Protein AF-X0YZD6-F1 (afdb_monomer)

Radius of gyration: 15.89 Å; Cα contacts (8 Å, |Δi|>4): 135; chains: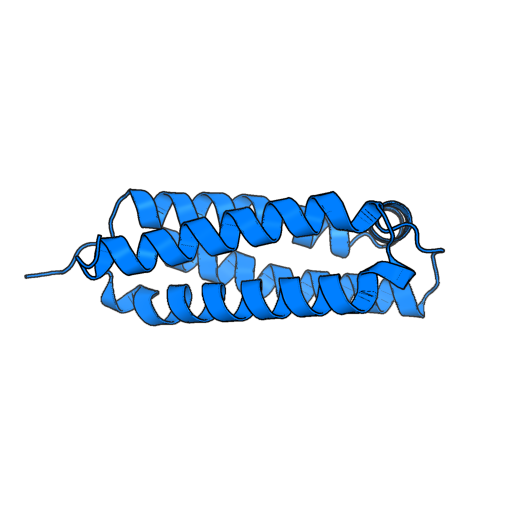 1; bounding box: 36×24×49 Å

Secondary structure (DSSP, 8-state):
---BPPHHHHHHHHHHHHHHHHHHHHHT-HHHHHHHTTPPP-HHHHHHHHHHHHHHHHHHHHHHHHHH--BHHHHHHHHHHHHHHHHHHHHHHHHTHHHHGGGGHHHHHHHHHHHHHHHHHHHHHTT--

Organism: NCBI:txid412755

Nearest PDB structures (foldseek):
  6jx6-assembly1_A  TM=3.959E-01  e=3.954E+00  Homo sapiens

Structure (mmCIF, N/CA/C/O backbone):
data_AF-X0YZD6-F1
#
_entry.id   AF-X0YZD6-F1
#
loop_
_atom_site.group_PDB
_atom_site.id
_atom_site.type_symbol
_atom_site.label_atom_id
_atom_site.label_alt_id
_atom_site.label_comp_id
_atom_site.label_asym_id
_atom_site.label_entity_id
_atom_site.label_seq_id
_atom_site.pdbx_PDB_ins_code
_atom_site.Cartn_x
_atom_site.Cartn_y
_atom_site.Cartn_z
_atom_site.occupancy
_atom_site.B_iso_or_equiv
_atom_site.auth_seq_id
_atom_site.auth_comp_id
_atom_site.auth_asym_id
_atom_site.auth_atom_id
_atom_site.pdbx_PDB_model_num
ATOM 1 N N . MET A 1 1 ? -20.832 -0.241 23.131 1.00 54.19 1 MET A N 1
ATOM 2 C CA . MET A 1 1 ? -19.728 0.739 23.072 1.00 54.19 1 MET A CA 1
ATOM 3 C C . MET A 1 1 ? -19.443 1.021 21.612 1.00 54.19 1 MET A C 1
ATOM 5 O O . MET A 1 1 ? -19.599 0.106 20.813 1.00 54.19 1 MET A O 1
ATOM 9 N N . VAL A 1 2 ? -19.114 2.262 21.259 1.00 61.69 2 VAL A N 1
ATOM 10 C CA . VAL A 1 2 ? -18.581 2.566 19.926 1.00 61.69 2 VAL A CA 1
ATOM 11 C C . VAL A 1 2 ? -17.152 2.036 19.911 1.00 61.69 2 VAL A C 1
ATOM 13 O O . VAL A 1 2 ? -16.356 2.439 20.753 1.00 61.69 2 VAL A O 1
ATOM 16 N N . ASP A 1 3 ? -16.865 1.085 19.028 1.00 86.56 3 ASP A N 1
ATOM 17 C CA . ASP A 1 3 ? -15.510 0.573 18.831 1.00 86.56 3 ASP A CA 1
ATOM 18 C C . ASP A 1 3 ? -14.740 1.590 17.983 1.00 86.56 3 ASP A C 1
ATOM 20 O O . ASP A 1 3 ? -14.828 1.610 16.750 1.00 86.56 3 ASP A O 1
ATOM 24 N N . GLU A 1 4 ? -14.111 2.546 18.665 1.00 93.56 4 GLU A N 1
ATOM 25 C CA . GLU A 1 4 ? -13.318 3.587 18.025 1.00 93.56 4 GLU A CA 1
ATOM 26 C C . GLU A 1 4 ? -12.088 2.981 17.351 1.00 93.56 4 GLU A C 1
ATOM 28 O O . GLU A 1 4 ? -11.376 2.137 17.898 1.00 93.56 4 GLU A O 1
ATOM 33 N N . ILE A 1 5 ? -11.792 3.467 16.151 1.00 95.69 5 ILE A N 1
ATOM 34 C CA . ILE A 1 5 ? -10.590 3.049 15.436 1.00 95.69 5 ILE A CA 1
ATOM 35 C C . ILE A 1 5 ? -9.324 3.446 16.217 1.00 95.69 5 ILE A C 1
ATOM 37 O O . ILE A 1 5 ? -9.141 4.601 16.624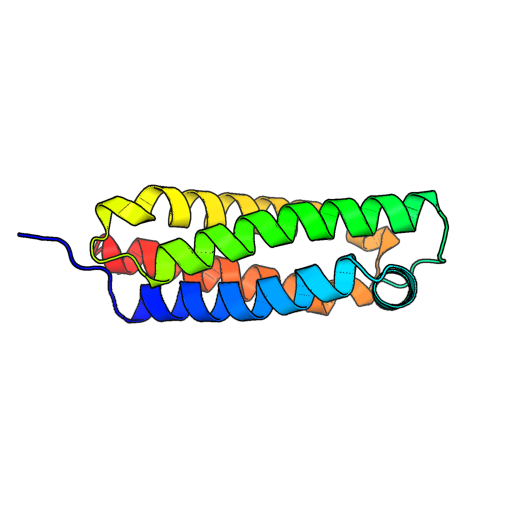 1.00 95.69 5 ILE A O 1
ATOM 41 N N . LEU A 1 6 ? -8.399 2.501 16.382 1.00 96.31 6 LEU A N 1
ATOM 42 C CA . LEU A 1 6 ? -7.135 2.752 17.063 1.00 96.31 6 LEU A CA 1
ATOM 43 C C . LEU A 1 6 ? -6.280 3.780 16.305 1.00 96.31 6 LEU A C 1
ATOM 45 O O . LEU A 1 6 ? -6.181 3.771 15.074 1.00 96.31 6 LEU A O 1
ATOM 49 N N . LYS A 1 7 ? -5.548 4.617 17.055 1.00 96.62 7 LYS A N 1
ATOM 50 C CA . LYS A 1 7 ? -4.570 5.569 16.486 1.00 96.62 7 LYS A CA 1
ATOM 51 C C . LYS A 1 7 ? -3.543 4.875 15.592 1.00 96.62 7 LYS A C 1
ATOM 53 O O . LYS A 1 7 ? -3.163 5.424 14.566 1.00 96.62 7 LYS A O 1
ATOM 58 N N . PHE A 1 8 ? -3.117 3.670 15.974 1.00 96.31 8 PHE A N 1
ATOM 59 C CA . PHE A 1 8 ? -2.210 2.852 15.171 1.00 96.31 8 PHE A CA 1
ATOM 60 C C . PHE A 1 8 ? -2.786 2.592 13.773 1.00 96.31 8 PHE A C 1
ATOM 62 O O . PHE A 1 8 ? -2.129 2.889 12.784 1.00 96.31 8 PHE A O 1
ATOM 69 N N . THR A 1 9 ? -4.041 2.144 13.688 1.00 96.88 9 THR A N 1
ATOM 70 C CA . THR A 1 9 ? -4.743 1.902 12.420 1.00 96.88 9 THR A CA 1
ATOM 71 C C . THR A 1 9 ? -4.904 3.179 11.600 1.00 96.88 9 THR A C 1
ATOM 73 O O . THR A 1 9 ? -4.674 3.158 10.391 1.00 96.88 9 THR A O 1
ATOM 76 N N . LYS A 1 10 ? -5.189 4.321 12.241 1.00 97.69 10 LYS A N 1
ATOM 77 C CA . LYS A 1 10 ? -5.182 5.619 11.544 1.00 97.69 10 LYS A CA 1
ATOM 78 C C . LYS A 1 10 ? -3.819 5.932 10.928 1.00 97.69 10 LYS A C 1
ATOM 80 O O . LYS A 1 10 ? -3.752 6.324 9.768 1.00 97.69 10 LYS A O 1
ATOM 85 N N . TYR A 1 11 ? -2.729 5.743 11.668 1.00 98.06 11 TYR A N 1
ATOM 86 C CA . TYR A 1 11 ? -1.392 5.985 11.127 1.00 98.06 11 TYR A CA 1
ATOM 87 C C . TYR A 1 11 ? -1.018 5.004 10.014 1.00 98.06 11 TYR A C 1
ATOM 89 O O . TYR A 1 11 ? -0.402 5.434 9.043 1.00 98.06 11 TYR A O 1
ATOM 97 N N . THR A 1 12 ? -1.442 3.739 10.092 1.00 97.88 12 THR A N 1
ATOM 98 C CA . THR A 1 12 ? -1.288 2.776 8.989 1.00 97.88 12 THR A CA 1
ATOM 99 C C . THR A 1 12 ? -1.948 3.296 7.711 1.00 97.88 12 THR A C 1
ATOM 101 O O . THR A 1 12 ? -1.292 3.369 6.672 1.00 97.88 12 THR A O 1
ATOM 104 N N . PHE A 1 13 ? -3.205 3.745 7.793 1.00 98.19 13 PHE A N 1
ATOM 105 C CA . PHE A 1 13 ? -3.903 4.346 6.655 1.00 98.19 13 PHE A CA 1
ATOM 106 C C . PHE A 1 13 ? -3.213 5.611 6.135 1.00 98.19 13 PHE A C 1
ATOM 108 O O . PHE A 1 13 ? -3.094 5.784 4.926 1.00 98.19 13 PHE A O 1
ATOM 115 N N . LEU A 1 14 ? -2.714 6.478 7.021 1.00 98.38 14 LEU A N 1
ATOM 116 C CA . LEU A 1 14 ? -2.004 7.695 6.620 1.00 98.38 14 LEU A CA 1
ATOM 117 C C . LEU A 1 14 ? -0.696 7.387 5.877 1.00 98.38 14 LEU A C 1
ATOM 119 O O . LEU A 1 14 ? -0.420 7.991 4.842 1.00 98.38 14 LEU A O 1
ATOM 123 N N . ILE A 1 15 ? 0.101 6.443 6.385 1.00 97.94 15 ILE A N 1
ATOM 124 C CA . ILE A 1 15 ? 1.336 5.994 5.728 1.00 97.94 15 ILE A CA 1
ATOM 125 C C . ILE A 1 15 ? 1.004 5.416 4.353 1.00 97.94 15 ILE A C 1
ATOM 127 O O . ILE A 1 15 ? 1.636 5.787 3.363 1.00 97.94 15 ILE A O 1
ATOM 131 N N . HIS A 1 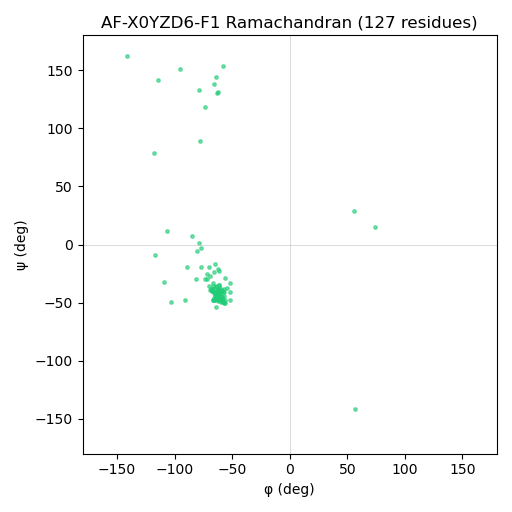16 ? -0.008 4.548 4.282 1.00 97.50 16 HIS A N 1
ATOM 132 C CA . HIS A 1 16 ? -0.422 3.942 3.025 1.00 97.50 16 HIS A CA 1
ATOM 133 C C . HIS A 1 16 ? -0.930 4.982 2.023 1.00 97.50 16 HIS A C 1
ATOM 135 O O . HIS A 1 16 ? -0.543 4.941 0.861 1.00 97.50 16 HIS A O 1
ATOM 141 N N . PHE A 1 17 ? -1.704 5.971 2.474 1.00 98.00 17 PHE A N 1
ATOM 142 C CA . PHE A 1 17 ? -2.158 7.088 1.649 1.00 98.00 17 PHE A CA 1
ATOM 143 C C . PHE A 1 17 ? -0.988 7.884 1.055 1.00 98.00 17 PHE A C 1
ATOM 145 O O . PHE A 1 17 ? -0.958 8.131 -0.149 1.00 98.00 17 PHE A O 1
ATOM 152 N N . ILE A 1 18 ? -0.001 8.261 1.874 1.00 98.00 18 ILE A N 1
ATOM 153 C CA . ILE A 1 18 ? 1.160 9.035 1.409 1.00 98.00 18 ILE A CA 1
ATOM 154 C C . ILE A 1 18 ? 1.970 8.230 0.386 1.00 98.00 18 ILE A C 1
ATOM 156 O O . ILE A 1 18 ? 2.319 8.754 -0.672 1.00 98.00 18 ILE A O 1
ATOM 160 N N . LEU A 1 19 ? 2.245 6.954 0.670 1.00 96.12 19 LEU A N 1
ATOM 161 C CA . LEU A 1 19 ? 2.964 6.083 -0.263 1.00 96.12 19 LEU A CA 1
ATOM 162 C C . LEU A 1 19 ? 2.164 5.852 -1.549 1.00 96.12 19 LEU A C 1
ATOM 164 O O . LEU A 1 19 ? 2.722 5.931 -2.640 1.00 96.12 19 LEU A O 1
ATOM 168 N N . GLY A 1 20 ? 0.858 5.626 -1.429 1.00 95.44 20 GLY A N 1
ATOM 169 C CA . GLY A 1 20 ? -0.052 5.445 -2.553 1.00 95.44 20 GLY A CA 1
ATOM 170 C C . GLY A 1 20 ? -0.086 6.661 -3.478 1.00 95.44 20 GLY A C 1
ATOM 171 O O . GLY A 1 20 ? -0.012 6.494 -4.695 1.00 95.44 20 GLY A O 1
ATOM 172 N N . LEU A 1 21 ? -0.086 7.883 -2.931 1.00 97.00 21 LEU A N 1
ATOM 173 C CA . LEU A 1 21 ? 0.036 9.109 -3.729 1.00 97.00 21 LEU A CA 1
ATOM 174 C C . LEU A 1 21 ? 1.353 9.150 -4.511 1.00 97.00 21 LEU A C 1
ATOM 176 O O . LEU A 1 21 ? 1.340 9.437 -5.709 1.00 97.00 21 LEU A O 1
ATOM 180 N N . ILE A 1 22 ? 2.475 8.835 -3.856 1.00 95.38 22 ILE A N 1
ATOM 181 C CA . ILE A 1 22 ? 3.795 8.809 -4.503 1.00 95.38 22 ILE A CA 1
ATOM 182 C C . ILE A 1 22 ? 3.798 7.797 -5.655 1.00 95.38 22 ILE A C 1
ATOM 184 O O . ILE A 1 22 ? 4.185 8.146 -6.771 1.00 95.38 22 ILE A O 1
ATOM 188 N N . PHE A 1 23 ? 3.325 6.571 -5.420 1.00 93.38 23 PHE A N 1
ATOM 189 C CA . PHE A 1 23 ? 3.272 5.535 -6.453 1.00 93.38 23 PHE A CA 1
ATOM 190 C C . PHE A 1 23 ? 2.294 5.869 -7.577 1.00 93.38 23 PHE A C 1
ATOM 192 O O . PHE A 1 23 ? 2.623 5.654 -8.738 1.00 93.38 23 PHE A O 1
ATOM 199 N N . THR A 1 24 ? 1.128 6.434 -7.265 1.00 95.25 24 THR A N 1
ATOM 200 C CA . THR A 1 24 ? 0.150 6.873 -8.272 1.00 95.25 24 THR A CA 1
ATOM 201 C C . THR A 1 24 ? 0.785 7.865 -9.242 1.00 95.25 24 THR A C 1
ATOM 203 O O . THR A 1 24 ? 0.728 7.664 -10.454 1.00 95.25 24 THR A O 1
ATOM 206 N N . ILE A 1 25 ? 1.447 8.900 -8.713 1.00 95.69 25 ILE A N 1
ATOM 207 C CA . ILE A 1 25 ? 2.134 9.910 -9.527 1.00 95.69 25 ILE A CA 1
ATOM 208 C C . ILE A 1 25 ? 3.258 9.262 -10.340 1.00 95.69 25 ILE A C 1
ATOM 210 O O . ILE A 1 25 ? 3.374 9.518 -11.536 1.00 95.69 25 ILE A O 1
ATOM 214 N N . LEU A 1 26 ? 4.061 8.400 -9.713 1.00 94.12 26 LEU A N 1
ATOM 215 C CA . LEU A 1 26 ? 5.178 7.727 -10.370 1.00 94.12 26 LEU A CA 1
ATOM 216 C C . LEU A 1 26 ? 4.714 6.862 -11.555 1.00 94.12 26 LEU A C 1
ATOM 218 O O . LEU A 1 26 ? 5.280 6.947 -12.644 1.00 94.12 26 LEU A O 1
ATOM 222 N N . TYR A 1 27 ? 3.665 6.061 -11.367 1.00 94.31 27 TYR A N 1
ATOM 223 C CA . TYR A 1 27 ? 3.130 5.163 -12.393 1.00 94.31 27 TYR A CA 1
ATOM 224 C C . TYR A 1 27 ? 2.399 5.889 -13.529 1.00 94.31 27 TYR A C 1
ATOM 226 O O . TYR A 1 27 ? 2.358 5.377 -14.651 1.00 94.31 27 TYR A O 1
ATOM 234 N N . TRP A 1 28 ? 1.870 7.089 -13.274 1.00 95.38 28 TRP A N 1
ATOM 235 C CA . TRP A 1 28 ? 1.328 7.975 -14.310 1.00 95.38 28 TRP A CA 1
ATOM 236 C C . TRP A 1 28 ? 2.389 8.723 -15.118 1.00 95.38 28 TRP A C 1
ATOM 238 O O . TRP A 1 28 ? 2.033 9.390 -16.087 1.00 95.38 28 TRP A O 1
ATOM 248 N N . ILE A 1 29 ? 3.674 8.562 -14.786 1.00 95.50 29 ILE A N 1
ATOM 249 C CA . ILE A 1 29 ? 4.799 9.040 -15.596 1.00 95.50 29 ILE A CA 1
ATOM 250 C C . ILE A 1 29 ? 5.640 7.824 -16.034 1.00 95.50 29 ILE A C 1
ATOM 252 O O . ILE A 1 29 ? 6.670 7.518 -15.416 1.00 95.50 29 ILE A O 1
ATOM 256 N N . PRO A 1 30 ? 5.198 7.068 -17.061 1.00 93.75 30 PRO A N 1
ATOM 257 C CA . PRO A 1 30 ? 5.892 5.882 -17.566 1.00 93.75 30 PRO A CA 1
ATOM 258 C C . PRO A 1 30 ? 7.367 6.086 -17.908 1.00 93.75 30 PRO A C 1
ATOM 260 O O . PRO A 1 30 ? 8.179 5.184 -17.719 1.00 93.75 30 PRO A O 1
ATOM 263 N N . GLU A 1 31 ? 7.731 7.274 -18.381 1.00 92.12 31 GLU A N 1
ATOM 264 C CA . GLU A 1 31 ? 9.100 7.638 -18.749 1.00 92.12 31 GLU A CA 1
ATOM 265 C C . GLU A 1 31 ? 10.055 7.592 -17.548 1.00 92.12 31 GLU A C 1
ATOM 267 O O . GLU A 1 31 ? 11.263 7.462 -17.727 1.00 92.12 31 GLU A O 1
ATO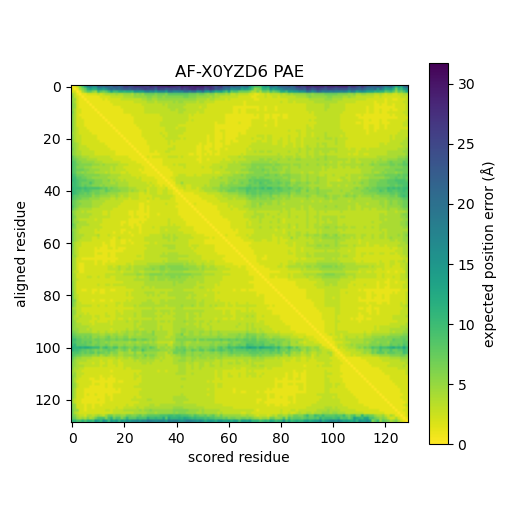M 272 N N . ILE A 1 32 ? 9.518 7.679 -16.327 1.00 91.38 32 ILE A N 1
ATOM 273 C CA . ILE A 1 32 ? 10.271 7.590 -15.073 1.00 91.38 32 ILE A CA 1
ATOM 274 C C . ILE A 1 32 ? 10.087 6.210 -14.431 1.00 91.38 32 ILE A C 1
ATOM 276 O O . ILE A 1 32 ? 11.067 5.568 -14.055 1.00 91.38 32 ILE A O 1
ATOM 280 N N . SER A 1 33 ? 8.846 5.734 -14.304 1.00 90.69 33 SER A N 1
ATOM 281 C CA . SER A 1 33 ? 8.542 4.476 -13.605 1.00 90.69 33 SER A CA 1
ATOM 282 C C . SER A 1 33 ? 9.071 3.235 -14.321 1.00 90.69 33 SER A C 1
ATOM 284 O O . SER A 1 33 ? 9.597 2.335 -13.665 1.00 90.69 33 SER A O 1
ATOM 286 N N . VAL A 1 34 ? 8.979 3.175 -15.651 1.00 90.69 34 VAL A N 1
ATOM 287 C CA . VAL A 1 34 ? 9.382 1.990 -16.425 1.00 90.69 34 VAL A CA 1
ATOM 288 C C . VAL A 1 34 ? 10.898 1.738 -16.333 1.00 90.69 34 VAL A C 1
ATOM 290 O O . VAL A 1 34 ? 11.276 0.608 -16.007 1.00 90.69 34 VAL A O 1
ATOM 293 N N . PRO A 1 35 ? 11.780 2.750 -16.492 1.00 89.31 35 PRO A N 1
ATOM 294 C CA . PRO A 1 35 ? 13.213 2.574 -16.254 1.00 89.31 35 PRO A CA 1
ATOM 295 C C . PRO A 1 35 ? 13.566 2.189 -14.815 1.00 89.31 35 PRO A C 1
ATOM 297 O O . PRO A 1 35 ? 14.484 1.397 -14.613 1.00 89.31 35 PRO A O 1
ATOM 300 N N . ILE A 1 36 ? 12.836 2.700 -13.814 1.00 87.19 36 ILE A N 1
ATOM 301 C CA . ILE A 1 36 ? 13.052 2.321 -12.405 1.00 87.19 36 ILE A CA 1
ATOM 302 C C . ILE A 1 36 ? 12.801 0.825 -12.196 1.00 87.19 36 ILE A C 1
ATOM 304 O O . ILE A 1 36 ? 13.508 0.196 -11.417 1.00 87.19 36 ILE A O 1
ATOM 308 N N . LEU A 1 37 ? 11.843 0.242 -12.920 1.00 85.00 37 LEU A N 1
ATOM 309 C CA . LEU A 1 37 ? 11.568 -1.198 -12.898 1.00 85.00 37 LEU A CA 1
ATOM 310 C C . LEU A 1 37 ? 12.558 -2.023 -13.742 1.00 85.00 37 LEU A C 1
ATOM 312 O O . LEU A 1 37 ? 12.424 -3.243 -13.822 1.00 85.00 37 LEU A O 1
ATOM 316 N N . GLY A 1 38 ? 13.556 -1.387 -14.363 1.00 86.25 38 GLY A N 1
ATOM 317 C CA . GLY A 1 38 ? 14.542 -2.040 -15.228 1.00 86.25 38 GLY A CA 1
ATOM 318 C C . GLY A 1 38 ? 14.003 -2.455 -16.592 1.00 86.25 38 GLY A C 1
ATOM 319 O O . GLY A 1 38 ? 14.628 -3.265 -17.274 1.00 86.25 38 GLY A O 1
ATOM 320 N N . LEU A 1 39 ? 12.844 -1.929 -16.985 1.00 87.62 39 LEU A N 1
ATOM 321 C CA . LEU A 1 39 ? 12.226 -2.225 -18.267 1.00 87.62 39 LEU A CA 1
ATOM 322 C C . LEU A 1 39 ? 12.588 -1.167 -19.309 1.00 87.62 39 LEU A C 1
ATOM 324 O O . LEU A 1 39 ? 12.801 0.006 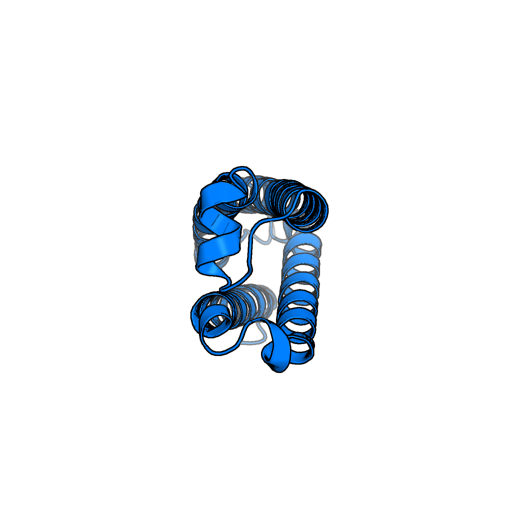-19.005 1.00 87.62 39 LEU A O 1
ATOM 328 N N . SER A 1 40 ? 12.615 -1.590 -20.572 1.00 89.19 40 SER A N 1
ATOM 329 C CA . SER A 1 40 ? 12.682 -0.660 -21.699 1.00 89.19 40 SER A CA 1
ATOM 330 C C . SER A 1 40 ? 11.300 -0.074 -21.961 1.00 89.19 40 SER A C 1
ATOM 332 O O . SER A 1 40 ? 10.309 -0.805 -22.027 1.00 89.19 40 SER A O 1
ATOM 334 N N . TYR A 1 41 ? 11.237 1.246 -22.123 1.00 90.12 41 TYR A N 1
ATOM 335 C CA . TYR A 1 41 ? 9.989 1.922 -22.444 1.00 90.12 41 TYR A CA 1
ATOM 336 C C . TYR A 1 41 ? 9.452 1.471 -23.809 1.00 90.12 41 TYR A C 1
ATOM 338 O O . TYR A 1 41 ? 10.160 1.478 -24.815 1.00 90.12 41 TYR A O 1
ATOM 346 N N . SER A 1 42 ? 8.174 1.107 -23.818 1.00 93.00 42 SER A N 1
ATOM 347 C CA . SER A 1 42 ? 7.337 0.894 -24.998 1.00 93.00 42 SER A CA 1
ATOM 348 C C . SER A 1 42 ? 5.939 1.426 -24.691 1.00 93.00 42 SER A C 1
ATOM 350 O O . SER A 1 42 ? 5.587 1.615 -23.522 1.00 93.00 42 SER A O 1
ATOM 352 N N . ILE A 1 43 ? 5.135 1.664 -25.726 1.00 92.50 43 ILE A N 1
ATOM 353 C CA . ILE A 1 43 ? 3.775 2.198 -25.570 1.00 92.50 43 ILE A CA 1
ATOM 354 C C . ILE A 1 43 ? 2.915 1.232 -24.743 1.00 92.50 43 ILE A C 1
ATOM 356 O O . ILE A 1 43 ? 2.144 1.656 -23.880 1.00 92.50 43 ILE A O 1
ATOM 360 N N . GLU A 1 44 ? 3.083 -0.070 -24.953 1.00 93.75 44 GLU A N 1
ATOM 361 C CA . GLU A 1 44 ? 2.349 -1.126 -24.261 1.00 93.75 44 GLU A CA 1
ATOM 362 C C . GLU A 1 44 ? 2.701 -1.163 -22.769 1.00 93.75 44 GLU A C 1
ATOM 364 O O . GLU A 1 44 ? 1.811 -1.159 -21.915 1.00 93.75 44 GLU A O 1
ATOM 369 N N . VAL A 1 45 ? 3.997 -1.133 -22.440 1.00 91.44 45 VAL A N 1
ATOM 370 C CA . VAL A 1 45 ? 4.470 -1.126 -21.045 1.00 91.44 45 VAL A CA 1
ATOM 371 C C . VAL A 1 45 ? 4.090 0.181 -20.347 1.00 91.44 45 VAL A C 1
ATOM 373 O O . VAL A 1 45 ? 3.685 0.161 -19.184 1.00 91.44 45 VAL A O 1
ATOM 376 N N . GLY A 1 46 ? 4.155 1.313 -21.052 1.00 94.31 46 GLY A N 1
ATOM 377 C CA . GLY A 1 46 ? 3.728 2.598 -20.507 1.00 94.31 46 GLY A CA 1
ATOM 378 C C . GLY A 1 46 ? 2.229 2.644 -20.216 1.00 94.31 46 GLY A C 1
ATOM 379 O O . GLY A 1 46 ? 1.826 3.088 -19.141 1.00 94.31 46 GLY A O 1
ATOM 380 N N . THR A 1 47 ? 1.409 2.087 -21.109 1.00 95.19 47 THR A N 1
ATOM 381 C CA . THR A 1 47 ? -0.037 1.941 -20.882 1.00 95.19 47 THR A CA 1
ATOM 382 C C . THR A 1 47 ? -0.310 1.084 -19.647 1.00 95.19 47 THR A C 1
ATOM 384 O O . THR A 1 47 ? -1.115 1.468 -18.797 1.00 95.19 47 THR A O 1
ATOM 387 N N . LEU A 1 48 ? 0.397 -0.042 -19.494 1.00 91.88 48 LEU A N 1
ATOM 388 C CA . LEU A 1 48 ? 0.262 -0.900 -18.316 1.00 91.88 48 LEU A CA 1
ATOM 389 C C . LEU A 1 48 ? 0.656 -0.168 -17.025 1.00 91.88 48 LEU A C 1
ATOM 391 O O . LEU A 1 48 ? -0.066 -0.263 -16.033 1.00 91.88 48 LEU A O 1
ATOM 395 N N . SER A 1 49 ? 1.748 0.602 -17.046 1.00 93.00 49 SER A N 1
ATOM 396 C CA . SER A 1 49 ? 2.157 1.439 -15.911 1.00 93.00 49 SER A CA 1
ATOM 397 C C . SER A 1 49 ? 1.041 2.401 -15.500 1.00 93.00 49 SER A C 1
ATOM 399 O O . SER A 1 49 ? 0.663 2.445 -14.332 1.00 93.00 49 SER A O 1
ATOM 401 N N . MET A 1 50 ? 0.429 3.107 -16.454 1.00 95.44 50 MET A N 1
ATOM 402 C CA . MET A 1 50 ? -0.656 4.044 -16.147 1.00 95.44 50 MET A CA 1
ATOM 403 C C . MET A 1 50 ? -1.896 3.353 -15.559 1.00 95.44 50 MET A C 1
ATOM 405 O O . MET A 1 50 ? -2.536 3.911 -14.664 1.00 95.44 50 MET A O 1
ATOM 409 N N . VAL A 1 51 ? -2.218 2.135 -16.014 1.00 94.12 51 VAL A N 1
ATOM 410 C CA . VAL A 1 51 ? -3.303 1.311 -15.446 1.00 94.12 51 VAL A CA 1
ATOM 411 C C . VAL A 1 51 ? -2.998 0.930 -13.996 1.00 94.12 51 VAL A C 1
ATOM 413 O O . VAL A 1 51 ? -3.869 1.062 -13.135 1.00 94.12 51 VAL A O 1
ATOM 416 N N . VAL A 1 52 ? -1.759 0.526 -13.697 1.00 90.56 52 VAL A N 1
ATOM 417 C CA . VAL A 1 52 ? -1.316 0.269 -12.315 1.00 90.56 52 VAL A CA 1
ATOM 418 C C . VAL A 1 52 ? -1.401 1.543 -11.470 1.00 90.56 52 VAL A C 1
ATOM 420 O O . VAL A 1 52 ? -1.862 1.489 -10.327 1.00 90.56 52 VAL A O 1
ATOM 423 N N . GLY A 1 53 ? -1.046 2.701 -12.032 1.00 93.88 53 GLY A N 1
ATOM 424 C CA . GLY A 1 53 ? -1.222 4.004 -11.388 1.00 93.88 53 GLY A CA 1
ATOM 425 C C . GLY A 1 53 ? -2.683 4.301 -11.048 1.00 93.88 53 GLY A C 1
ATOM 426 O O . GLY A 1 53 ? -2.984 4.682 -9.920 1.00 93.88 53 GLY A O 1
ATOM 427 N N . ALA A 1 54 ? -3.612 4.040 -11.971 1.00 94.75 54 ALA A N 1
ATOM 428 C CA . ALA A 1 54 ? -5.045 4.225 -11.732 1.00 94.75 54 ALA A CA 1
ATOM 429 C C . ALA A 1 54 ? -5.594 3.276 -10.650 1.00 94.75 54 ALA A C 1
ATOM 431 O O . ALA A 1 54 ? -6.373 3.703 -9.796 1.00 94.75 54 ALA A O 1
ATOM 432 N N . ALA A 1 55 ? -5.160 2.011 -10.639 1.00 91.12 55 ALA A N 1
ATOM 433 C CA . ALA A 1 55 ? -5.513 1.074 -9.572 1.00 91.12 55 ALA A CA 1
ATOM 434 C C . ALA A 1 55 ? -4.975 1.554 -8.212 1.00 91.12 55 ALA A C 1
ATOM 436 O O . ALA A 1 55 ? -5.717 1.604 -7.231 1.00 91.12 55 ALA A O 1
ATOM 437 N N . THR A 1 56 ? -3.714 1.996 -8.175 1.00 92.25 56 THR A N 1
ATOM 438 C CA . THR A 1 56 ? -3.065 2.548 -6.974 1.00 92.25 56 THR A CA 1
ATOM 439 C C . THR A 1 56 ? -3.788 3.796 -6.465 1.00 92.25 56 THR A C 1
ATOM 441 O O . THR A 1 56 ? -3.959 3.951 -5.255 1.00 92.25 56 THR A O 1
ATOM 444 N N . ALA A 1 57 ? -4.296 4.649 -7.359 1.00 95.06 57 ALA A N 1
ATOM 445 C CA . ALA A 1 57 ? -5.095 5.813 -6.986 1.00 95.06 57 ALA A CA 1
ATOM 446 C C . ALA A 1 57 ? -6.365 5.407 -6.218 1.00 95.06 57 ALA A C 1
ATOM 448 O O . ALA A 1 57 ? -6.696 6.023 -5.206 1.00 95.06 57 ALA A O 1
ATOM 449 N N . GLY A 1 58 ? -7.040 4.334 -6.642 1.00 91.94 58 GLY A N 1
ATOM 450 C CA . GLY A 1 58 ? -8.205 3.787 -5.940 1.00 91.94 58 GLY A CA 1
ATOM 451 C C . GLY A 1 58 ? -7.895 3.397 -4.490 1.00 91.94 58 GLY A C 1
ATOM 452 O O . GLY A 1 58 ? -8.587 3.846 -3.574 1.00 91.94 58 GLY A O 1
ATOM 453 N N . PHE A 1 59 ? -6.812 2.645 -4.273 1.00 90.06 59 PHE A N 1
ATOM 454 C CA . PHE A 1 59 ? -6.347 2.243 -2.933 1.00 90.06 59 PHE A CA 1
ATOM 455 C C . PHE A 1 59 ? -5.792 3.412 -2.099 1.00 90.06 59 PHE A C 1
ATOM 457 O O . PHE A 1 59 ? -5.845 3.447 -0.867 1.00 90.06 59 PHE A O 1
ATOM 464 N N . THR A 1 60 ? -5.278 4.434 -2.774 1.00 94.81 60 THR A N 1
ATOM 465 C CA . THR A 1 60 ? -4.877 5.676 -2.116 1.00 94.81 60 THR A CA 1
ATOM 466 C C . THR A 1 60 ? -6.107 6.366 -1.525 1.00 94.81 60 THR A C 1
ATOM 468 O O . THR A 1 60 ? -6.124 6.723 -0.347 1.00 94.81 60 THR A O 1
ATOM 471 N N . ILE A 1 61 ? -7.186 6.492 -2.300 1.00 95.88 61 ILE A N 1
ATOM 472 C CA . ILE A 1 61 ? -8.426 7.121 -1.833 1.00 95.88 61 ILE A CA 1
ATOM 473 C C . ILE A 1 61 ? -9.130 6.284 -0.751 1.00 95.88 61 ILE A C 1
ATOM 475 O O . ILE A 1 61 ? -9.607 6.867 0.226 1.00 95.88 61 ILE A O 1
ATOM 479 N N . SER A 1 62 ? -9.146 4.945 -0.845 1.00 94.38 62 SER A N 1
ATOM 480 C CA . SER A 1 62 ? -9.672 4.092 0.243 1.00 94.38 62 SER A CA 1
ATOM 481 C C . SER A 1 62 ? -8.943 4.356 1.561 1.00 94.38 62 SER A C 1
ATOM 483 O O . SER A 1 62 ? -9.577 4.434 2.614 1.00 94.38 62 SER A O 1
ATOM 485 N N . SER A 1 63 ? -7.631 4.580 1.503 1.00 96.12 63 SER A N 1
ATOM 486 C CA . SER A 1 63 ? -6.813 4.864 2.682 1.00 96.12 63 SER A CA 1
ATOM 487 C C . SER A 1 63 ? -7.086 6.236 3.284 1.00 96.12 63 SER A C 1
ATOM 489 O O . SER A 1 63 ? -7.123 6.377 4.507 1.00 96.12 63 SER A O 1
ATOM 491 N N . LEU A 1 64 ? -7.361 7.243 2.450 1.00 97.31 64 LEU A N 1
ATOM 492 C CA . LEU A 1 64 ? -7.818 8.548 2.925 1.00 97.31 64 LEU A CA 1
ATOM 493 C C . LEU A 1 64 ? -9.147 8.427 3.686 1.00 97.31 64 LEU A C 1
ATOM 495 O O . LEU A 1 64 ? -9.286 8.981 4.779 1.00 97.31 64 LEU A O 1
ATOM 499 N N . PHE A 1 65 ? -10.109 7.672 3.148 1.00 95.88 65 PHE A N 1
ATOM 500 C CA . PHE A 1 65 ? -11.371 7.415 3.845 1.00 95.88 65 PHE A CA 1
ATOM 501 C C . PHE A 1 65 ? -11.159 6.624 5.139 1.00 95.88 65 PHE A C 1
ATOM 503 O O . PHE A 1 65 ? -11.727 6.990 6.169 1.00 95.88 65 PHE A O 1
ATOM 510 N N . GLY A 1 66 ? -10.275 5.623 5.125 1.00 96.12 66 GLY A N 1
ATOM 511 C CA . GLY A 1 66 ? -9.897 4.861 6.315 1.00 96.12 66 GLY A CA 1
ATOM 512 C C . GLY A 1 66 ? -9.304 5.727 7.431 1.00 96.12 66 GLY A C 1
ATOM 513 O O . GLY A 1 66 ? -9.629 5.548 8.604 1.00 96.12 66 GLY A O 1
ATOM 514 N N . PHE A 1 67 ? -8.490 6.725 7.080 1.00 97.56 67 PHE A N 1
ATOM 515 C CA . PHE A 1 67 ? -7.922 7.675 8.040 1.00 97.56 67 PHE A CA 1
ATOM 516 C C . PHE A 1 67 ? -8.980 8.599 8.678 1.00 97.56 67 PHE A C 1
ATOM 518 O O . PHE A 1 67 ? -8.925 8.897 9.881 1.00 97.56 67 PHE A O 1
ATOM 525 N N . MET A 1 68 ? -9.947 9.054 7.876 1.00 96.38 68 MET A N 1
ATOM 526 C CA . MET A 1 68 ? -11.011 9.965 8.316 1.00 96.38 68 MET A CA 1
ATO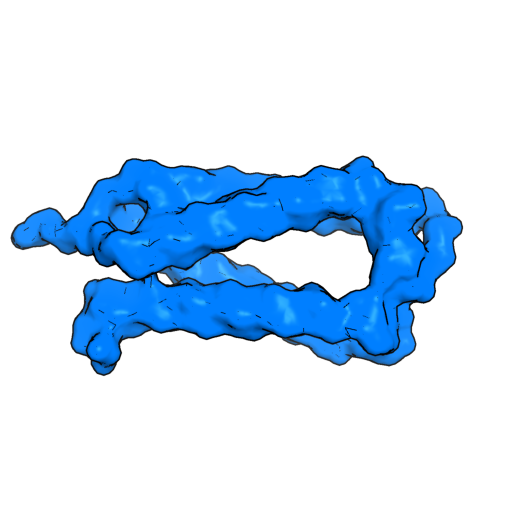M 527 C C . MET A 1 68 ? -12.118 9.271 9.119 1.00 96.38 68 MET A C 1
ATOM 529 O O . MET A 1 68 ? -12.830 9.947 9.866 1.00 96.38 68 MET A O 1
ATOM 533 N N . ALA A 1 69 ? -12.242 7.949 9.001 1.00 96.12 69 ALA A N 1
ATOM 534 C CA . ALA A 1 69 ? -13.217 7.160 9.740 1.00 96.12 69 ALA A CA 1
ATOM 535 C C . ALA A 1 69 ? -13.065 7.308 11.261 1.00 96.12 69 ALA A C 1
ATOM 537 O O . ALA A 1 69 ? -11.984 7.611 11.795 1.00 96.12 69 ALA A O 1
ATOM 538 N N . LYS A 1 70 ? -14.174 7.109 11.972 1.00 95.62 70 LYS A N 1
ATOM 539 C CA . LYS A 1 70 ? -14.211 7.209 13.441 1.00 95.62 70 LYS A CA 1
ATOM 540 C C . LYS A 1 70 ? -14.376 5.848 14.092 1.00 95.62 70 LYS A C 1
ATOM 542 O O . LYS A 1 70 ? -13.820 5.621 15.164 1.00 95.62 70 LYS A O 1
ATOM 547 N N . GLU A 1 71 ? -15.091 4.950 13.431 1.00 95.81 71 GLU A N 1
ATOM 548 C CA . GLU A 1 71 ? -15.462 3.661 13.997 1.00 95.81 71 GLU A CA 1
ATOM 549 C C . GLU A 1 71 ? -14.795 2.520 13.233 1.00 95.81 71 GLU A C 1
ATOM 551 O O . GLU A 1 71 ? -14.718 2.534 12.002 1.00 95.81 71 GLU A O 1
ATOM 556 N N . TRP A 1 72 ? -14.355 1.490 13.951 1.00 95.56 72 TRP A N 1
ATOM 557 C CA . TRP A 1 72 ? -13.727 0.316 13.349 1.00 95.56 72 TRP A CA 1
ATOM 558 C C . TRP A 1 72 ? -14.623 -0.364 12.311 1.00 95.56 72 TRP A C 1
ATOM 560 O O . TRP A 1 72 ? -14.170 -0.735 11.227 1.00 95.56 72 TRP A O 1
ATOM 570 N N . LYS A 1 73 ? -15.923 -0.464 12.606 1.00 95.12 73 LYS A N 1
ATOM 571 C CA . LYS A 1 73 ? -16.908 -1.110 11.727 1.00 95.12 73 LYS A CA 1
ATOM 572 C C . LYS A 1 73 ? -16.948 -0.509 10.314 1.00 95.12 73 LYS A C 1
ATOM 574 O O . LYS A 1 73 ? -17.278 -1.220 9.372 1.00 95.12 73 LYS A O 1
ATOM 579 N N . GLU A 1 74 ? -16.619 0.778 10.169 1.00 94.69 74 GLU A N 1
ATOM 580 C CA . GLU A 1 74 ? -16.617 1.493 8.884 1.00 94.69 74 GLU A CA 1
ATOM 581 C C . GLU A 1 74 ? -15.450 1.050 7.994 1.00 94.69 74 GLU A C 1
ATOM 583 O O . GLU A 1 74 ? -15.557 1.067 6.769 1.00 94.69 74 GLU A O 1
ATOM 588 N N . VAL A 1 75 ? -14.338 0.632 8.606 1.00 96.19 75 VAL A N 1
ATOM 589 C CA . VAL A 1 75 ? -13.069 0.375 7.910 1.00 96.19 75 VAL A CA 1
ATOM 590 C C . VAL A 1 75 ? -12.612 -1.076 7.974 1.00 96.19 75 VAL A C 1
ATOM 592 O O . VAL A 1 75 ? -11.676 -1.430 7.262 1.00 96.19 75 VAL A O 1
ATOM 595 N N . LYS A 1 76 ? -13.260 -1.936 8.770 1.00 96.19 76 LYS A N 1
ATOM 596 C CA . LYS A 1 76 ? -12.879 -3.351 8.921 1.00 96.19 76 LYS A CA 1
ATOM 597 C C . LYS A 1 76 ? -12.745 -4.059 7.573 1.00 96.19 76 LYS A C 1
ATOM 599 O O . LYS A 1 76 ? -11.739 -4.714 7.311 1.00 96.19 76 LYS A O 1
ATOM 604 N N . ILE A 1 77 ? -13.736 -3.886 6.695 1.00 95.12 77 ILE A N 1
ATOM 605 C CA . ILE A 1 77 ? -13.704 -4.487 5.356 1.00 95.12 77 ILE A CA 1
ATOM 606 C C . ILE A 1 77 ? -12.600 -3.889 4.478 1.00 95.12 77 ILE A C 1
ATOM 608 O O . ILE A 1 77 ? -11.997 -4.610 3.690 1.00 95.12 77 ILE A O 1
ATOM 612 N N . ILE A 1 78 ? -12.296 -2.599 4.651 1.00 95.19 78 ILE A N 1
ATOM 613 C CA . ILE A 1 78 ? -11.223 -1.918 3.923 1.00 95.19 78 ILE A CA 1
ATOM 614 C C . ILE A 1 78 ? -9.877 -2.502 4.351 1.00 95.19 78 ILE A C 1
ATOM 616 O O . ILE A 1 78 ? -9.111 -2.907 3.491 1.00 95.19 78 ILE A O 1
ATOM 620 N N . VAL A 1 79 ? -9.614 -2.652 5.653 1.00 96.81 79 VAL A N 1
ATOM 621 C CA . VAL A 1 79 ? -8.374 -3.278 6.148 1.00 96.81 79 VAL A CA 1
ATOM 622 C C . VAL A 1 79 ? -8.203 -4.696 5.603 1.00 96.81 79 VAL A C 1
ATOM 624 O O . VAL A 1 79 ? -7.118 -5.042 5.145 1.00 96.81 79 VAL A O 1
ATOM 627 N N . ILE A 1 80 ? -9.263 -5.510 5.597 1.00 96.31 80 ILE A N 1
ATOM 628 C CA . ILE A 1 80 ? -9.208 -6.860 5.015 1.00 96.31 80 ILE A CA 1
ATOM 629 C C . ILE A 1 80 ? -8.891 -6.793 3.514 1.00 96.31 80 ILE A C 1
ATOM 631 O O . ILE A 1 80 ? -8.043 -7.547 3.035 1.00 96.31 80 ILE A O 1
ATOM 635 N N . ALA A 1 81 ? -9.539 -5.889 2.776 1.00 94.44 81 ALA A N 1
ATOM 636 C CA . ALA A 1 81 ? -9.284 -5.703 1.352 1.00 94.44 81 ALA A CA 1
ATOM 637 C C . ALA A 1 81 ? -7.837 -5.261 1.076 1.00 94.44 81 ALA A C 1
ATOM 639 O O . ALA A 1 81 ? -7.216 -5.799 0.163 1.00 94.44 81 ALA A O 1
ATOM 640 N N . GLU A 1 82 ? -7.278 -4.359 1.889 1.00 94.88 82 GLU A N 1
ATOM 641 C CA . GLU A 1 82 ? -5.877 -3.929 1.794 1.00 94.88 82 GLU A CA 1
ATOM 642 C C . GLU A 1 82 ? -4.915 -5.098 2.049 1.00 94.88 82 GLU A C 1
ATOM 644 O O . GLU A 1 82 ? -3.974 -5.296 1.284 1.00 94.88 82 GLU A O 1
ATOM 649 N N . ILE A 1 83 ? -5.172 -5.940 3.061 1.00 96.00 83 ILE A N 1
ATOM 650 C CA . ILE A 1 83 ? -4.359 -7.143 3.323 1.00 96.00 83 ILE A CA 1
ATOM 651 C C . ILE A 1 83 ? -4.369 -8.074 2.104 1.00 96.00 83 ILE A C 1
ATOM 653 O O . ILE A 1 83 ? -3.311 -8.511 1.651 1.00 96.00 83 ILE A O 1
ATOM 657 N N . VAL A 1 84 ? -5.551 -8.368 1.555 1.00 95.31 84 VAL A N 1
ATOM 658 C CA . VAL A 1 84 ? -5.684 -9.244 0.381 1.00 95.31 84 VAL A CA 1
ATOM 659 C C . VAL A 1 84 ? -4.973 -8.639 -0.828 1.00 95.31 84 VAL A C 1
ATOM 661 O O . VAL A 1 84 ? -4.206 -9.334 -1.493 1.00 95.31 84 VAL A O 1
ATOM 664 N N . TRP A 1 85 ? -5.185 -7.352 -1.095 1.00 92.00 85 TRP A N 1
ATOM 665 C CA . TRP A 1 85 ? -4.546 -6.639 -2.197 1.00 92.00 85 TRP A CA 1
ATOM 666 C C . TRP A 1 85 ? -3.020 -6.668 -2.094 1.00 92.00 85 TRP A C 1
ATOM 668 O O . TRP A 1 85 ? -2.347 -7.024 -3.063 1.00 92.00 85 TRP A O 1
ATOM 678 N N . LEU A 1 86 ? -2.465 -6.356 -0.923 1.00 94.12 86 LEU A N 1
ATOM 679 C CA . LEU A 1 86 ? -1.020 -6.335 -0.712 1.00 94.12 86 LEU A CA 1
ATOM 680 C C . LEU A 1 86 ? -0.404 -7.731 -0.858 1.00 94.12 86 LEU A C 1
ATOM 682 O O . LEU A 1 86 ? 0.659 -7.862 -1.467 1.00 94.12 86 LEU A O 1
ATOM 686 N N . ILE A 1 87 ? -1.087 -8.783 -0.395 1.00 95.31 87 ILE A N 1
ATOM 687 C CA . ILE A 1 87 ? -0.655 -10.171 -0.617 1.00 95.31 87 ILE A CA 1
ATOM 688 C C . ILE A 1 87 ? -0.679 -10.515 -2.111 1.00 95.31 87 ILE A C 1
ATOM 690 O O . ILE A 1 87 ? 0.299 -11.060 -2.623 1.00 95.31 87 ILE A O 1
ATOM 694 N N . LEU A 1 88 ? -1.757 -10.185 -2.828 1.00 93.69 88 LEU A N 1
ATOM 695 C CA . LEU A 1 88 ? -1.852 -10.431 -4.272 1.00 93.69 88 LEU A CA 1
ATOM 696 C C . LEU A 1 88 ? -0.765 -9.678 -5.046 1.00 93.69 88 LEU A C 1
ATOM 698 O O . LEU A 1 88 ? -0.160 -10.244 -5.956 1.00 93.69 88 LEU A O 1
ATOM 702 N N . MET A 1 89 ? -0.471 -8.439 -4.653 1.00 90.75 89 MET A N 1
ATOM 703 C CA . MET A 1 89 ? 0.622 -7.655 -5.220 1.00 90.75 89 MET A CA 1
ATOM 704 C C . MET A 1 89 ? 1.977 -8.329 -4.964 1.00 90.75 89 MET A C 1
ATOM 706 O O . MET A 1 89 ? 2.747 -8.510 -5.906 1.00 90.75 89 MET A O 1
ATOM 710 N N . LEU A 1 90 ? 2.253 -8.782 -3.736 1.00 94.38 90 LEU A N 1
ATOM 711 C CA . LEU A 1 90 ? 3.491 -9.499 -3.404 1.00 94.38 90 LEU A CA 1
ATOM 712 C C . LEU A 1 90 ? 3.644 -10.800 -4.202 1.00 94.38 90 LEU A C 1
ATOM 714 O O . LEU A 1 90 ? 4.739 -11.093 -4.688 1.00 94.38 90 LEU A O 1
ATOM 718 N N . VAL A 1 91 ? 2.560 -11.557 -4.391 1.00 94.38 91 VAL A N 1
ATOM 719 C CA . VAL A 1 91 ? 2.550 -12.741 -5.265 1.00 94.38 91 VAL A CA 1
ATOM 720 C C . VAL A 1 91 ? 2.853 -12.342 -6.710 1.00 94.38 91 VAL A C 1
ATOM 722 O O . VAL A 1 91 ? 3.733 -12.939 -7.331 1.00 94.38 91 VAL A O 1
ATOM 725 N N . ALA A 1 92 ? 2.187 -11.312 -7.236 1.00 90.25 92 ALA A N 1
ATOM 726 C CA . ALA A 1 92 ? 2.406 -10.835 -8.599 1.00 90.25 92 ALA A CA 1
ATOM 727 C C . ALA A 1 92 ? 3.860 -10.395 -8.824 1.00 90.25 92 ALA A C 1
ATOM 729 O O . ALA A 1 92 ? 4.476 -10.798 -9.811 1.00 90.25 92 ALA A O 1
ATOM 730 N N . VAL A 1 93 ? 4.442 -9.638 -7.892 1.00 88.94 93 VAL A N 1
ATOM 731 C CA . VAL A 1 93 ? 5.856 -9.247 -7.943 1.00 88.94 93 VAL A CA 1
ATOM 732 C C . VAL A 1 93 ? 6.759 -10.479 -7.892 1.00 88.94 93 VAL A C 1
ATOM 734 O O . VAL A 1 93 ? 7.679 -10.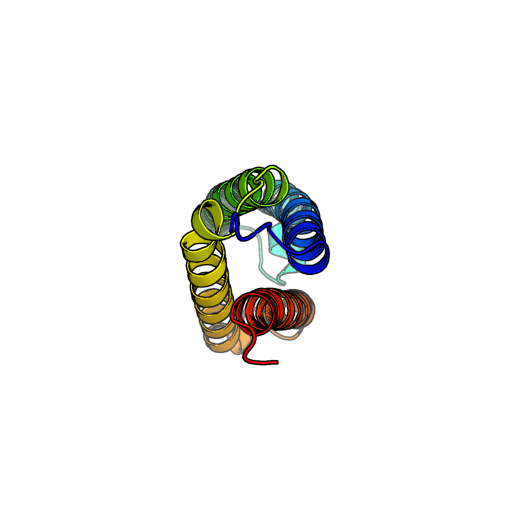577 -8.699 1.00 88.94 93 VAL A O 1
ATOM 737 N N . SER A 1 94 ? 6.471 -11.446 -7.015 1.00 91.12 94 SER A N 1
ATOM 738 C CA . SER A 1 94 ? 7.286 -12.662 -6.859 1.00 91.12 94 SER A CA 1
ATOM 739 C C . SER A 1 94 ? 7.342 -13.501 -8.135 1.00 91.12 94 SER A C 1
ATOM 741 O O . SER A 1 94 ? 8.413 -13.955 -8.536 1.00 91.12 94 SER A O 1
ATOM 743 N N . LEU A 1 95 ? 6.202 -13.664 -8.811 1.00 91.50 95 LEU A N 1
ATOM 744 C CA . LEU A 1 95 ? 6.116 -14.388 -10.083 1.00 91.50 95 LEU A CA 1
ATOM 745 C C . L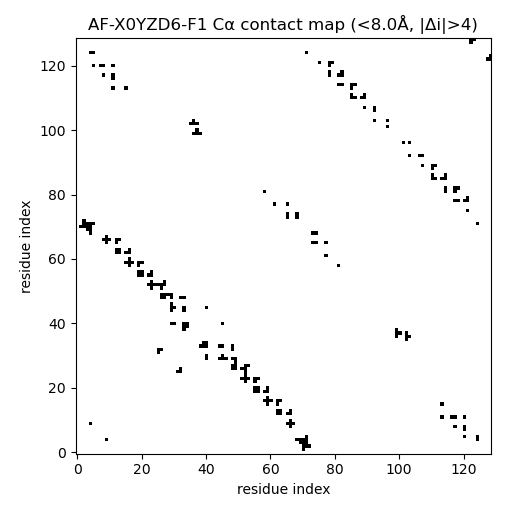EU A 1 95 ? 6.871 -13.683 -11.218 1.00 91.50 95 LEU A C 1
ATOM 747 O O . LEU A 1 95 ? 7.285 -14.333 -12.175 1.00 91.50 95 LEU A O 1
ATOM 751 N N . ASN A 1 96 ? 7.077 -12.371 -11.102 1.00 87.69 96 ASN A N 1
ATOM 752 C CA . ASN A 1 96 ? 7.742 -11.552 -12.110 1.00 87.69 96 ASN A CA 1
ATOM 753 C C . ASN A 1 96 ? 9.169 -11.121 -11.710 1.00 87.69 96 ASN A C 1
ATOM 755 O O . ASN A 1 96 ? 9.774 -10.306 -12.407 1.00 87.69 96 ASN A O 1
ATOM 759 N N . ILE A 1 97 ? 9.757 -11.693 -10.649 1.00 87.75 97 ILE A N 1
ATOM 760 C CA . ILE A 1 97 ? 11.174 -11.473 -10.290 1.00 87.75 97 ILE A CA 1
ATOM 761 C C . ILE A 1 97 ? 12.127 -11.725 -11.474 1.00 87.75 97 ILE A C 1
ATOM 763 O O . ILE A 1 97 ? 13.039 -10.919 -11.653 1.00 87.75 97 ILE A O 1
ATOM 767 N N . PRO A 1 98 ? 11.946 -12.758 -12.327 1.00 88.06 98 PRO A N 1
ATOM 768 C CA . PRO A 1 98 ? 12.823 -12.957 -13.485 1.00 88.06 98 PRO A CA 1
ATOM 769 C C . PRO A 1 98 ? 12.805 -11.799 -14.494 1.00 88.06 98 PRO A C 1
ATOM 771 O O . PRO A 1 98 ? 13.751 -11.652 -15.261 1.00 88.06 98 PRO A O 1
ATOM 774 N N . VAL A 1 99 ? 11.735 -10.995 -14.50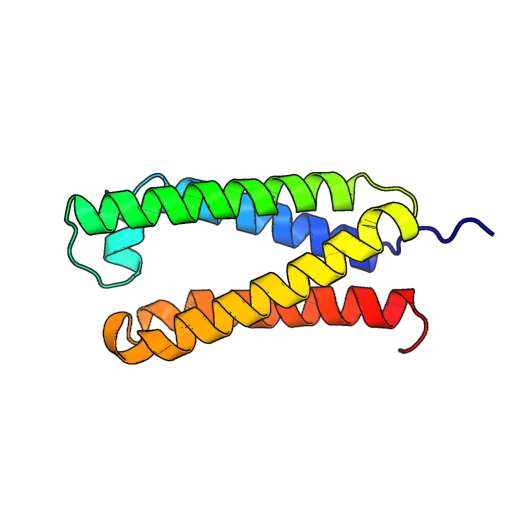0 1.00 86.44 99 VAL A N 1
ATOM 775 C CA . VAL A 1 99 ? 11.547 -9.855 -15.407 1.00 86.44 99 VAL A CA 1
ATOM 776 C C . VAL A 1 99 ? 12.090 -8.566 -14.787 1.00 86.44 99 VAL A C 1
ATOM 778 O O . VAL A 1 99 ? 12.830 -7.838 -15.440 1.00 86.44 99 VAL A O 1
ATOM 781 N N . PHE A 1 100 ? 11.749 -8.287 -13.526 1.00 85.00 100 PHE A N 1
ATOM 782 C CA . PHE A 1 100 ? 12.109 -7.030 -12.854 1.00 85.00 100 PHE A CA 1
ATOM 783 C C . PHE A 1 100 ? 13.466 -7.077 -12.130 1.00 85.00 100 PHE A C 1
ATOM 785 O O . PHE A 1 100 ? 14.060 -6.038 -11.834 1.00 85.00 100 PHE A O 1
ATOM 792 N N . GLY A 1 101 ? 13.981 -8.272 -11.838 1.00 85.69 101 GLY A N 1
ATOM 793 C CA . GLY A 1 101 ? 15.261 -8.477 -11.165 1.00 85.69 101 GLY A CA 1
ATOM 794 C C . GLY A 1 101 ? 15.348 -7.776 -9.805 1.00 85.69 101 GLY A C 1
ATOM 795 O O . GLY A 1 101 ? 14.386 -7.711 -9.046 1.00 85.69 101 GLY A O 1
ATOM 796 N N . LEU A 1 102 ? 16.521 -7.220 -9.489 1.00 83.50 102 LEU A N 1
ATOM 797 C CA . LEU A 1 102 ? 16.752 -6.503 -8.226 1.00 83.50 102 LEU A CA 1
ATOM 798 C C . LEU A 1 102 ? 15.911 -5.220 -8.097 1.00 83.50 102 LEU A C 1
ATOM 800 O O . LEU A 1 102 ? 15.722 -4.726 -6.986 1.00 83.50 102 LEU A O 1
ATOM 804 N N . ASN A 1 103 ? 15.364 -4.702 -9.199 1.00 85.06 103 ASN A N 1
ATOM 805 C CA . ASN A 1 103 ? 14.577 -3.470 -9.184 1.00 85.06 103 ASN A CA 1
ATOM 806 C C . ASN A 1 103 ? 13.222 -3.644 -8.481 1.00 85.06 103 ASN A C 1
ATOM 808 O O . ASN A 1 103 ? 12.649 -2.665 -8.006 1.00 85.06 103 ASN A O 1
ATOM 812 N N . SER A 1 104 ? 12.726 -4.879 -8.326 1.00 85.50 104 SER A N 1
ATOM 813 C CA . SER A 1 104 ? 11.496 -5.146 -7.570 1.00 85.50 104 SER A CA 1
ATOM 814 C C . SER A 1 104 ? 11.688 -5.199 -6.050 1.00 85.50 104 SER A C 1
ATOM 816 O O . SER A 1 104 ? 10.699 -5.308 -5.325 1.00 85.50 104 SER A O 1
ATOM 818 N N . ILE A 1 105 ? 12.926 -5.118 -5.539 1.00 88.00 105 ILE A N 1
ATOM 819 C CA . ILE A 1 105 ? 13.212 -5.227 -4.095 1.00 88.00 105 ILE A CA 1
ATOM 820 C C . ILE A 1 105 ? 12.518 -4.120 -3.304 1.00 88.00 105 ILE A C 1
ATOM 822 O O . ILE A 1 105 ? 11.924 -4.401 -2.265 1.00 88.00 105 ILE A O 1
ATOM 826 N N . LEU A 1 106 ? 12.556 -2.874 -3.787 1.00 86.94 106 LEU A N 1
ATOM 827 C CA . LEU A 1 106 ? 11.915 -1.759 -3.089 1.00 86.94 106 LEU A CA 1
ATOM 828 C C . LEU A 1 106 ? 10.402 -1.981 -2.976 1.00 86.94 106 LEU A C 1
ATOM 830 O O . LEU A 1 106 ? 9.846 -1.875 -1.884 1.00 86.94 106 LEU A O 1
ATOM 834 N N . THR A 1 107 ? 9.756 -2.360 -4.081 1.00 88.19 107 THR A N 1
ATOM 835 C CA . THR A 1 107 ? 8.328 -2.706 -4.110 1.00 88.19 107 THR A CA 1
ATOM 836 C C . THR A 1 107 ? 8.014 -3.844 -3.142 1.00 88.19 107 THR A C 1
ATOM 838 O O . THR A 1 107 ? 7.023 -3.779 -2.417 1.00 88.19 107 THR A O 1
ATOM 841 N N . TYR A 1 108 ? 8.884 -4.853 -3.066 1.00 91.19 108 TYR A N 1
ATOM 842 C CA . TYR A 1 108 ? 8.726 -5.981 -2.152 1.00 91.19 108 TYR A CA 1
ATOM 843 C C . TYR A 1 108 ? 8.827 -5.558 -0.679 1.00 91.19 108 TYR A C 1
ATOM 845 O O . TYR A 1 108 ? 7.952 -5.892 0.118 1.00 91.19 108 TYR A O 1
ATOM 853 N N . ILE A 1 109 ? 9.848 -4.774 -0.313 1.00 93.31 109 ILE A N 1
ATOM 854 C CA . ILE A 1 109 ? 10.036 -4.263 1.057 1.00 93.31 109 ILE A CA 1
ATOM 855 C C . ILE A 1 109 ? 8.831 -3.424 1.482 1.00 93.31 109 ILE A C 1
ATOM 857 O O . ILE A 1 109 ? 8.304 -3.610 2.582 1.00 93.31 109 ILE A O 1
ATOM 861 N N . VAL A 1 110 ? 8.375 -2.524 0.609 1.00 93.94 110 VAL A N 1
ATOM 862 C CA . VAL A 1 110 ? 7.208 -1.679 0.878 1.00 93.94 110 VAL A CA 1
ATOM 863 C C . VAL A 1 110 ? 5.947 -2.532 1.023 1.00 93.94 110 VAL A C 1
ATOM 865 O O . VAL A 1 110 ? 5.219 -2.372 2.002 1.00 93.94 110 VAL A O 1
ATOM 868 N N . GLY A 1 111 ? 5.722 -3.484 0.114 1.00 94.62 111 GLY A N 1
ATOM 869 C CA . GLY A 1 111 ? 4.572 -4.387 0.151 1.00 94.62 111 GLY A CA 1
ATOM 870 C C . GLY A 1 111 ? 4.507 -5.235 1.418 1.00 94.62 111 GLY A C 1
ATOM 871 O O . GLY A 1 111 ? 3.454 -5.309 2.054 1.00 94.62 111 GLY A O 1
ATOM 872 N N . VAL A 1 112 ? 5.630 -5.828 1.834 1.00 96.88 112 VAL A N 1
ATOM 873 C CA . VAL A 1 112 ? 5.717 -6.605 3.081 1.00 96.88 112 VAL A CA 1
ATOM 874 C C . VAL A 1 112 ? 5.459 -5.708 4.286 1.00 96.88 112 VAL A C 1
ATOM 876 O O . VAL A 1 112 ? 4.655 -6.062 5.146 1.00 96.88 112 VAL A O 1
ATOM 879 N N . SER A 1 113 ? 6.089 -4.531 4.333 1.00 97.50 113 SER A N 1
ATOM 880 C CA . SER A 1 113 ? 5.927 -3.591 5.447 1.00 97.50 113 SER A CA 1
ATOM 881 C C . SER A 1 113 ? 4.467 -3.171 5.612 1.00 97.50 113 SER A C 1
ATOM 883 O O . SER A 1 113 ? 3.926 -3.236 6.714 1.00 97.50 113 SER A O 1
ATOM 885 N N . LEU A 1 114 ? 3.801 -2.809 4.514 1.00 97.38 114 LEU A N 1
ATOM 886 C CA . LEU A 1 114 ? 2.386 -2.445 4.526 1.00 97.38 114 LEU A CA 1
ATOM 887 C C . LEU A 1 114 ? 1.487 -3.630 4.894 1.00 97.38 114 LEU A C 1
ATOM 889 O O . LEU A 1 114 ? 0.577 -3.462 5.702 1.00 97.38 114 LEU A O 1
ATOM 893 N N . SER A 1 115 ? 1.769 -4.830 4.372 1.00 97.06 115 SER A N 1
ATOM 894 C CA . SER A 1 115 ? 1.005 -6.043 4.704 1.00 97.06 115 SER A CA 1
ATOM 895 C C . SER A 1 115 ? 1.045 -6.316 6.205 1.00 97.06 115 SER A C 1
ATOM 897 O O . SER A 1 115 ? 0.016 -6.580 6.823 1.00 97.06 115 SER A O 1
ATOM 899 N N . VAL A 1 116 ? 2.233 -6.200 6.806 1.00 97.81 116 VAL A N 1
ATOM 900 C CA . VAL A 1 116 ? 2.426 -6.365 8.250 1.00 97.81 116 VAL A CA 1
ATOM 901 C C . VAL A 1 116 ? 1.689 -5.277 9.024 1.00 97.81 116 VAL A C 1
ATOM 903 O O . VAL A 1 116 ? 1.012 -5.594 9.998 1.00 97.81 116 VAL A O 1
ATOM 906 N N . LEU A 1 117 ? 1.769 -4.012 8.603 1.00 98.00 117 LEU A N 1
ATOM 907 C CA . LEU A 1 117 ? 1.066 -2.922 9.284 1.00 98.00 117 LEU A CA 1
ATOM 908 C C . LEU A 1 117 ? -0.453 -3.127 9.280 1.00 98.00 117 LEU A C 1
ATOM 910 O O . LEU A 1 117 ? -1.069 -3.011 10.338 1.00 98.00 117 LEU A O 1
ATOM 914 N N . PHE A 1 118 ? -1.050 -3.478 8.139 1.00 97.94 118 PHE A N 1
ATOM 915 C CA . PHE A 1 118 ? -2.491 -3.731 8.058 1.00 97.94 118 PHE A CA 1
ATOM 916 C C . PHE A 1 118 ? -2.914 -4.995 8.810 1.00 97.94 118 PHE A C 1
ATOM 918 O O . PHE A 1 118 ? -3.941 -4.980 9.491 1.00 97.94 118 PHE A O 1
ATOM 925 N N . LEU A 1 119 ? -2.107 -6.060 8.769 1.00 97.94 119 LEU A N 1
ATOM 926 C CA . LEU A 1 119 ? -2.354 -7.258 9.569 1.00 97.94 119 LEU A CA 1
ATOM 927 C C . LEU A 1 119 ? -2.325 -6.939 11.070 1.00 97.94 119 LEU A C 1
ATOM 929 O O . LEU A 1 119 ? -3.237 -7.321 11.798 1.00 97.94 119 LEU A O 1
ATOM 933 N N . LEU A 1 120 ? -1.321 -6.193 11.536 1.00 97.75 120 LEU A N 1
ATOM 934 C CA . LEU A 1 120 ? -1.240 -5.756 12.930 1.00 97.75 120 LEU A CA 1
ATOM 935 C C . LEU A 1 120 ? -2.394 -4.824 13.305 1.00 97.75 120 LEU A C 1
ATOM 937 O O . LEU A 1 120 ? -2.886 -4.905 14.427 1.00 97.75 120 LEU A O 1
ATOM 941 N N . SER A 1 121 ? -2.837 -3.956 12.393 1.00 96.75 121 SER A N 1
ATOM 942 C CA . SER A 1 121 ? -4.013 -3.111 12.613 1.00 96.75 121 SER A CA 1
ATOM 943 C C . SER A 1 121 ? -5.262 -3.951 12.847 1.00 96.75 121 SER A C 1
ATOM 945 O O . SER A 1 121 ? -5.997 -3.673 13.788 1.00 96.75 121 SER A O 1
ATOM 947 N N . TYR A 1 122 ? -5.468 -4.999 12.046 1.00 97.31 122 TYR A N 1
ATOM 948 C CA . TYR A 1 122 ? -6.582 -5.924 12.228 1.00 97.31 122 TYR A CA 1
ATOM 949 C C . TYR A 1 122 ? -6.487 -6.678 13.560 1.00 97.31 122 TYR A C 1
ATOM 951 O O . TYR A 1 122 ? -7.419 -6.640 14.357 1.00 97.31 122 TYR A O 1
ATOM 959 N N . LEU A 1 123 ? -5.350 -7.328 13.830 1.00 97.00 123 LEU A N 1
ATOM 960 C CA . LEU A 1 123 ? -5.178 -8.171 15.019 1.00 97.00 123 LEU A CA 1
ATOM 961 C C . LEU A 1 123 ? -5.325 -7.383 16.327 1.00 97.00 123 LEU A C 1
ATOM 963 O O . LEU A 1 123 ? -5.952 -7.883 17.257 1.00 97.00 123 LEU A O 1
ATOM 967 N N . LYS A 1 124 ? -4.799 -6.152 16.376 1.00 95.25 124 LYS A N 1
ATOM 968 C CA . LYS A 1 124 ? -4.926 -5.273 17.549 1.00 95.25 124 LYS A CA 1
ATOM 969 C C . LYS A 1 124 ? -6.347 -4.783 17.772 1.00 95.25 124 LYS A C 1
ATOM 971 O O . LYS A 1 124 ? -6.779 -4.654 18.909 1.00 95.25 124 LYS A O 1
ATOM 976 N N . GLN A 1 125 ? -7.057 -4.462 16.695 1.00 94.81 125 GLN A N 1
ATOM 977 C CA . GLN A 1 125 ? -8.418 -3.952 16.797 1.00 94.81 125 GLN A CA 1
ATOM 978 C C . GLN A 1 125 ? -9.415 -5.058 17.174 1.00 94.81 125 GLN A C 1
ATOM 980 O O . GLN A 1 125 ? -10.392 -4.785 17.855 1.00 94.81 125 GLN A O 1
ATOM 985 N N . GLU A 1 126 ? -9.145 -6.308 16.788 1.00 94.56 126 GLU A N 1
ATOM 986 C CA . GLU A 1 126 ? -9.926 -7.481 17.210 1.00 94.56 126 GLU A CA 1
ATOM 987 C C . GLU A 1 126 ? -9.471 -8.058 18.567 1.00 94.56 126 GLU A C 1
ATOM 989 O O . GLU A 1 126 ? -9.926 -9.135 18.946 1.00 94.56 126 GLU A O 1
ATOM 994 N N . GLU A 1 127 ? -8.562 -7.380 19.281 1.00 89.25 127 GLU A N 1
ATOM 995 C CA . GLU A 1 127 ? -8.030 -7.796 20.592 1.00 89.25 127 GLU A CA 1
ATOM 996 C C . GLU A 1 127 ? -7.403 -9.208 20.596 1.00 89.25 127 GLU A C 1
ATOM 998 O O . GLU A 1 127 ? -7.379 -9.905 21.611 1.00 89.25 127 GLU A O 1
ATOM 1003 N N . ILE A 1 128 ? -6.870 -9.644 19.449 1.00 89.31 128 ILE A N 1
ATOM 1004 C CA . ILE A 1 128 ? -6.155 -10.924 19.312 1.00 89.31 128 ILE A CA 1
ATOM 1005 C C . ILE A 1 128 ? -4.698 -10.784 19.793 1.00 89.31 128 ILE A C 1
ATOM 1007 O O . ILE A 1 128 ? -4.110 -11.756 20.274 1.00 89.31 128 ILE A O 1
ATOM 1011 N N . LEU A 1 129 ? -4.120 -9.583 19.657 1.00 76.81 129 LEU A N 1
ATOM 1012 C CA . LEU A 1 129 ? -2.770 -9.185 20.085 1.00 76.81 129 LEU A CA 1
ATOM 1013 C C . LEU A 1 129 ? -2.798 -7.802 20.740 1.00 76.81 129 LEU A C 1
ATOM 1015 O O . LEU A 1 129 ? -2.063 -7.611 21.733 1.00 76.81 129 LEU A O 1
#

Sequence (129 aa):
MVDEILKFTKYTFLIHFILGLIFTILYWIPEISVPILGLSYSIEVGTLSMVVGAATAGFTISSLFGFMAKEWKEVKIIVIAEIVWLILMLVAVSLNIPVFGLNSILTYIVGVSLSVLFLLSYLKQEEIL

Foldseek 3Di:
DFLWQDPLQLVLLVVLLVVLVVQLVQLQPCVRNQVLLVHDDDPVSNVVSNVVSVVSVVLSVLSVVSNVDTGCVVCVVVLVVLLVVLVVQLVVLVVCCVPSPPSCVVVNVVSVVSNVSSVCSNCVSVVVD

pLDDT: mean 92.91, std 5.89, range [54.19, 98.38]

Mean predicted aligned error: 3.5 Å

Solvent-accessible surface area (backbone atoms only — not comparable to full-atom values): 6632 Å² total; per-residue (Å²): 131,86,58,60,52,52,69,68,44,32,50,46,22,48,52,48,22,55,51,24,50,53,49,20,57,38,20,62,37,32,90,57,39,34,54,60,37,66,43,80,85,43,73,68,58,33,52,50,32,34,51,51,12,55,54,34,42,54,58,16,51,53,20,50,52,48,41,70,51,63,41,37,84,82,34,51,66,54,45,53,49,51,37,52,50,33,50,52,48,48,50,55,50,60,76,37,36,91,73,31,47,80,47,43,50,63,59,47,55,52,34,52,52,50,33,49,46,39,48,50,34,50,36,49,73,70,69,76,105